Protein AF-A0A7Y9EUE1-F1 (afdb_monomer_lite)

Structure (mmCIF, N/CA/C/O backbone):
data_AF-A0A7Y9EUE1-F1
#
_entry.id   AF-A0A7Y9EUE1-F1
#
loop_
_atom_site.group_PDB
_atom_site.id
_atom_site.type_symbol
_atom_site.label_atom_id
_atom_site.label_alt_id
_atom_site.label_comp_id
_atom_site.label_asym_id
_atom_site.label_entity_id
_atom_site.label_seq_id
_atom_site.pdbx_PDB_ins_code
_atom_site.Cartn_x
_atom_site.Cartn_y
_atom_site.Cartn_z
_atom_site.occupancy
_atom_site.B_iso_or_equiv
_atom_site.auth_seq_id
_atom_site.auth_comp_id
_atom_site.auth_asym_id
_atom_site.auth_atom_id
_atom_site.pdbx_PDB_model_num
ATOM 1 N N . MET A 1 1 ? 6.019 11.851 -37.855 1.00 51.94 1 MET A N 1
ATOM 2 C CA . MET A 1 1 ? 7.344 12.191 -37.290 1.00 51.94 1 MET A CA 1
ATOM 3 C C . MET A 1 1 ? 7.277 12.154 -35.759 1.00 51.94 1 MET A C 1
ATOM 5 O O . MET A 1 1 ? 7.275 13.197 -35.130 1.00 51.94 1 MET A O 1
ATOM 9 N N . GLN A 1 2 ? 7.148 10.964 -35.155 1.00 59.03 2 GLN A N 1
ATOM 10 C CA . GLN A 1 2 ? 7.169 10.783 -33.685 1.00 59.03 2 GLN A CA 1
ATOM 11 C C . GLN A 1 2 ? 8.219 9.747 -33.232 1.00 59.03 2 GLN A C 1
ATOM 13 O O . GLN A 1 2 ? 8.707 9.819 -32.112 1.00 59.03 2 GLN A O 1
ATOM 18 N N . THR A 1 3 ? 8.659 8.847 -34.119 1.00 57.12 3 THR A N 1
ATOM 19 C CA . THR A 1 3 ? 9.602 7.760 -33.793 1.00 57.12 3 THR A CA 1
ATOM 20 C C . THR A 1 3 ? 11.042 8.229 -33.530 1.00 57.12 3 THR A C 1
ATOM 22 O O . THR A 1 3 ? 11.729 7.649 -32.698 1.00 57.12 3 THR A O 1
ATOM 25 N N . ILE A 1 4 ? 11.503 9.306 -34.184 1.00 66.88 4 ILE A N 1
ATOM 26 C CA . ILE A 1 4 ? 12.887 9.811 -34.050 1.00 66.88 4 ILE A CA 1
ATOM 27 C C . ILE A 1 4 ? 13.189 10.364 -32.651 1.00 66.88 4 ILE A C 1
ATOM 29 O O . ILE A 1 4 ? 14.313 10.228 -32.181 1.00 66.88 4 ILE A O 1
ATOM 33 N N . GLY A 1 5 ? 12.202 10.946 -31.962 1.00 78.25 5 GLY A N 1
ATOM 34 C CA . GLY A 1 5 ? 12.423 11.545 -30.642 1.00 78.25 5 GLY A CA 1
ATOM 35 C C . GLY A 1 5 ? 12.758 10.512 -29.564 1.00 78.25 5 GLY A C 1
ATOM 36 O O . GLY A 1 5 ? 13.665 10.731 -28.769 1.00 78.25 5 GLY A O 1
ATOM 37 N N . LEU A 1 6 ? 12.069 9.365 -29.564 1.00 85.62 6 LEU A N 1
ATOM 38 C CA . LEU A 1 6 ? 12.294 8.310 -28.573 1.00 85.62 6 LEU A CA 1
ATOM 39 C C . LEU A 1 6 ? 13.625 7.581 -28.817 1.00 85.62 6 LEU A C 1
ATOM 41 O O . LEU A 1 6 ? 14.360 7.326 -27.868 1.00 85.62 6 LEU A O 1
ATOM 45 N N . VAL A 1 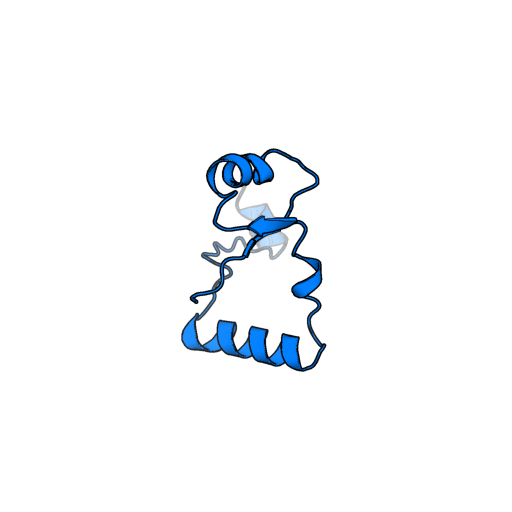7 ? 13.948 7.307 -30.088 1.00 84.56 7 VAL A N 1
ATOM 46 C CA . VAL A 1 7 ? 15.201 6.649 -30.495 1.00 84.56 7 VAL A CA 1
ATOM 47 C C . VAL A 1 7 ? 16.408 7.561 -30.264 1.00 84.56 7 VAL A C 1
ATOM 49 O O . VAL A 1 7 ? 17.382 7.128 -29.664 1.00 84.56 7 VAL A O 1
ATOM 52 N N . GLY A 1 8 ? 16.342 8.830 -30.678 1.00 91.75 8 GLY A N 1
ATOM 53 C CA . GLY A 1 8 ? 17.451 9.776 -30.511 1.00 91.75 8 GLY A CA 1
ATOM 54 C C . GLY A 1 8 ? 17.724 10.177 -29.057 1.00 91.75 8 GLY A C 1
ATOM 55 O O . GLY A 1 8 ? 18.840 10.569 -28.740 1.00 91.75 8 GLY A O 1
ATOM 56 N N . ALA A 1 9 ? 16.725 10.070 -28.175 1.00 92.44 9 ALA A N 1
ATOM 57 C CA . ALA A 1 9 ? 16.866 10.316 -26.737 1.00 92.44 9 ALA A CA 1
ATOM 58 C C . ALA A 1 9 ? 17.032 9.028 -25.908 1.00 92.44 9 ALA A C 1
ATOM 60 O O . ALA A 1 9 ? 16.998 9.098 -24.676 1.00 92.44 9 ALA A O 1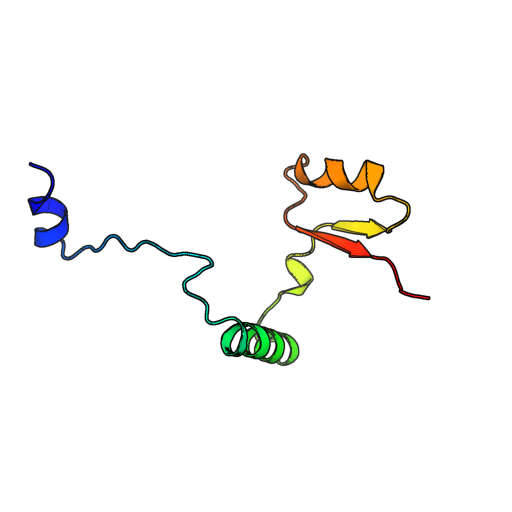
ATOM 61 N N . GLU A 1 10 ? 17.138 7.869 -26.572 1.00 90.69 10 GLU A N 1
ATOM 62 C CA . GLU A 1 10 ? 17.283 6.544 -25.953 1.00 90.69 10 GLU A CA 1
ATOM 63 C C . GLU A 1 10 ? 16.225 6.256 -24.870 1.00 90.69 10 GLU A C 1
ATOM 65 O O . GLU A 1 10 ? 16.493 5.674 -23.818 1.00 90.69 10 GLU A O 1
ATOM 70 N N . LYS A 1 11 ? 14.988 6.703 -25.100 1.00 92.19 11 LYS A N 1
ATOM 71 C CA . LYS A 1 11 ? 13.866 6.473 -24.183 1.00 92.19 11 LYS A CA 1
ATOM 72 C C . LYS A 1 11 ? 13.126 5.186 -24.548 1.00 92.19 11 LYS A C 1
ATOM 74 O O . LYS A 1 11 ? 13.144 4.726 -25.686 1.00 92.19 11 LYS A O 1
ATOM 79 N N . CYS A 1 12 ? 12.438 4.605 -23.570 1.00 90.50 12 CYS A N 1
ATOM 80 C CA . CYS A 1 12 ? 11.626 3.404 -23.743 1.00 90.50 12 CYS A CA 1
ATOM 81 C C . CYS A 1 12 ? 10.245 3.626 -23.123 1.00 90.50 12 CYS A C 1
ATOM 83 O O . CYS A 1 12 ? 10.135 4.213 -22.047 1.00 90.50 12 CYS A O 1
ATOM 85 N N . ILE A 1 13 ? 9.204 3.139 -23.797 1.00 92.50 13 ILE A N 1
ATOM 86 C CA . ILE A 1 13 ? 7.865 2.994 -23.224 1.00 92.50 13 ILE A CA 1
ATOM 87 C C . ILE A 1 13 ? 7.708 1.526 -22.840 1.00 92.50 13 ILE A C 1
ATOM 89 O O . ILE A 1 13 ? 7.893 0.644 -23.679 1.00 92.50 13 ILE A O 1
ATOM 93 N N . ARG A 1 14 ? 7.366 1.266 -21.578 1.00 92.38 14 ARG A N 1
ATOM 94 C CA . ARG A 1 14 ? 7.133 -0.082 -21.058 1.00 92.38 14 ARG A CA 1
ATOM 95 C C . ARG A 1 14 ? 5.736 -0.164 -20.469 1.00 92.38 14 ARG A C 1
ATOM 97 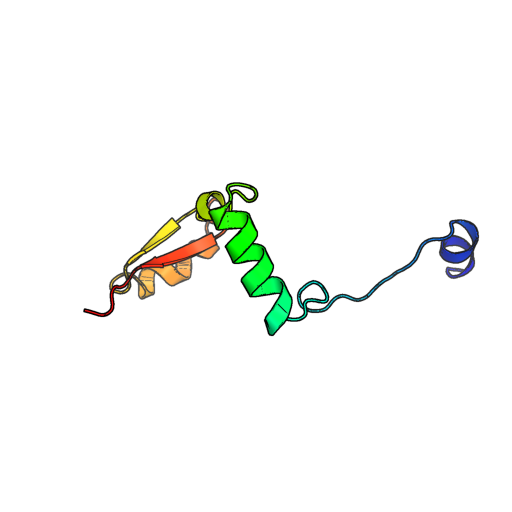O O . ARG A 1 14 ? 5.418 0.575 -19.543 1.00 92.38 14 ARG A O 1
ATOM 104 N N . GLY A 1 15 ? 4.930 -1.073 -21.005 1.00 95.31 15 GLY A N 1
ATOM 105 C CA . GLY A 1 15 ? 3.704 -1.490 -20.338 1.00 95.31 15 GLY A CA 1
ATOM 106 C C . GLY A 1 15 ? 4.052 -2.275 -19.078 1.00 95.31 15 GLY A C 1
ATOM 107 O O . GLY A 1 15 ? 4.972 -3.093 -19.097 1.00 95.31 15 GLY A O 1
ATOM 108 N N . VAL A 1 16 ? 3.332 -2.009 -17.997 1.00 94.81 16 VAL A N 1
ATOM 109 C CA . VAL A 1 16 ? 3.427 -2.766 -16.750 1.00 94.81 16 VAL A CA 1
ATOM 110 C C . VAL A 1 16 ? 2.029 -3.208 -16.365 1.00 94.81 16 VAL A C 1
ATOM 112 O O . VAL A 1 16 ? 1.081 -2.435 -16.483 1.00 94.81 16 VAL A O 1
ATOM 115 N N . ASP A 1 17 ? 1.923 -4.446 -15.909 1.00 94.88 17 ASP A N 1
ATOM 116 C CA . ASP A 1 17 ? 0.719 -4.967 -15.283 1.00 94.88 17 ASP A CA 1
ATOM 117 C C . ASP A 1 17 ? 1.077 -5.356 -13.854 1.00 94.88 17 ASP A C 1
ATOM 119 O O . ASP A 1 17 ? 2.092 -6.021 -13.646 1.00 94.88 17 ASP A O 1
ATOM 123 N N . ILE A 1 18 ? 0.323 -4.834 -12.884 1.00 94.06 18 ILE A N 1
ATOM 124 C CA . ILE A 1 18 ? 0.561 -5.006 -11.439 1.00 94.06 18 ILE A CA 1
ATOM 125 C C . ILE A 1 18 ? 2.062 -4.890 -11.080 1.00 94.06 18 ILE A C 1
ATOM 127 O O . ILE A 1 18 ? 2.645 -5.752 -10.436 1.00 94.06 18 ILE A O 1
ATOM 131 N N . GLY A 1 19 ? 2.742 -3.848 -11.574 1.00 93.00 19 GLY A N 1
ATOM 132 C CA . GLY A 1 19 ? 4.165 -3.616 -11.282 1.00 93.00 19 GLY A CA 1
ATOM 133 C C . GLY A 1 19 ? 5.157 -4.620 -11.895 1.00 93.00 19 GLY A C 1
ATOM 134 O O . GLY A 1 19 ? 6.324 -4.600 -11.512 1.00 93.00 19 GLY A O 1
ATOM 135 N N . SER A 1 20 ? 4.731 -5.464 -12.845 1.00 95.31 20 SER A N 1
ATOM 136 C CA . SER A 1 20 ? 5.509 -6.603 -13.368 1.00 95.31 20 SER A CA 1
ATOM 137 C C . SER A 1 20 ? 5.902 -7.613 -12.280 1.00 95.31 20 SER A C 1
ATOM 139 O O . SER A 1 20 ? 6.967 -8.224 -12.348 1.00 95.31 20 SER A O 1
ATOM 141 N N . THR A 1 21 ? 5.042 -7.766 -11.273 1.00 96.19 21 THR A N 1
ATOM 142 C CA . THR A 1 21 ? 5.269 -8.608 -10.099 1.00 96.19 21 THR A CA 1
ATOM 143 C C . THR A 1 21 ? 5.105 -10.101 -10.398 1.00 96.19 21 THR A C 1
ATOM 145 O O . THR A 1 21 ? 4.191 -10.506 -11.111 1.00 96.19 21 THR A O 1
ATOM 148 N N . THR A 1 22 ? 5.962 -10.926 -9.790 1.00 97.25 22 THR A N 1
ATOM 149 C CA . THR A 1 22 ? 5.751 -12.370 -9.599 1.00 97.25 22 THR A CA 1
ATOM 150 C C . THR A 1 22 ? 5.184 -12.595 -8.190 1.00 97.25 22 THR A C 1
ATOM 152 O O . THR A 1 22 ? 5.950 -12.541 -7.223 1.00 97.25 22 THR A O 1
ATOM 155 N N . PRO A 1 23 ? 3.862 -12.806 -8.024 1.00 96.62 23 PRO A N 1
ATOM 156 C CA . PRO A 1 23 ? 3.209 -12.756 -6.713 1.00 96.62 23 PRO A CA 1
ATOM 157 C C . PRO A 1 23 ? 3.796 -13.715 -5.674 1.00 96.62 23 PRO A C 1
ATOM 159 O O . PRO A 1 23 ? 3.983 -13.327 -4.522 1.00 96.62 23 PRO A O 1
ATOM 162 N N . GLU A 1 24 ? 4.140 -14.940 -6.077 1.00 97.56 24 GLU A N 1
ATOM 163 C CA . GLU A 1 24 ? 4.658 -15.988 -5.190 1.00 97.56 24 GLU A CA 1
ATOM 164 C C . GLU A 1 24 ? 6.039 -15.649 -4.615 1.00 97.56 24 GLU A C 1
ATOM 166 O O . GLU A 1 24 ? 6.426 -16.186 -3.579 1.00 97.56 24 GLU A O 1
ATOM 171 N N . HIS A 1 25 ? 6.783 -14.765 -5.280 1.00 96.50 25 HIS A N 1
ATOM 172 C CA . HIS A 1 25 ? 8.120 -14.346 -4.875 1.00 96.50 25 HIS A CA 1
ATOM 173 C C . HIS A 1 25 ? 8.113 -12.959 -4.221 1.00 96.50 25 HIS A C 1
ATOM 175 O O . HIS A 1 25 ? 8.658 -12.770 -3.130 1.00 96.50 25 HIS A O 1
ATOM 181 N N . ASP A 1 26 ? 7.483 -11.982 -4.870 1.00 97.69 26 ASP A N 1
ATOM 182 C CA . ASP A 1 26 ? 7.630 -10.579 -4.493 1.00 97.69 26 ASP A CA 1
ATOM 183 C C . ASP A 1 26 ? 6.778 -10.214 -3.273 1.00 97.69 26 ASP A C 1
ATOM 185 O O . ASP A 1 26 ? 7.235 -9.451 -2.423 1.00 97.69 26 ASP A O 1
ATOM 189 N N . ILE A 1 27 ? 5.574 -10.786 -3.125 1.00 96.81 27 ILE A N 1
ATOM 190 C CA . ILE A 1 27 ? 4.718 -10.507 -1.960 1.00 96.81 27 ILE A CA 1
ATOM 191 C C . ILE A 1 27 ? 5.396 -10.979 -0.659 1.00 96.81 27 ILE A C 1
ATOM 193 O O . ILE A 1 27 ? 5.511 -10.163 0.265 1.00 96.81 27 ILE A O 1
ATOM 197 N N . PRO A 1 28 ? 5.919 -12.223 -0.558 1.00 97.75 28 PRO A N 1
ATOM 198 C CA . PRO A 1 28 ? 6.683 -12.643 0.617 1.00 97.75 28 PRO A CA 1
ATOM 199 C C . PRO A 1 28 ? 7.925 -11.784 0.873 1.00 97.75 28 PRO A C 1
ATOM 201 O O . PRO A 1 28 ? 8.213 -11.453 2.024 1.00 97.75 28 PRO A O 1
ATOM 204 N N . LEU A 1 29 ? 8.641 -11.378 -0.183 1.00 97.19 29 LEU A N 1
ATOM 205 C CA . LEU A 1 29 ? 9.795 -10.488 -0.063 1.00 97.19 29 LEU A CA 1
ATOM 206 C C . LEU A 1 29 ? 9.402 -9.139 0.558 1.00 97.19 29 LEU A C 1
ATOM 208 O O . LEU A 1 29 ? 10.076 -8.667 1.474 1.00 97.19 29 LEU A O 1
ATOM 212 N N . TYR A 1 30 ? 8.309 -8.520 0.109 1.00 96.50 30 TYR A N 1
ATOM 213 C CA . TYR A 1 30 ? 7.840 -7.249 0.665 1.00 96.50 30 TYR A CA 1
ATOM 214 C C . TYR A 1 30 ? 7.397 -7.376 2.124 1.00 96.50 30 TYR A C 1
ATOM 216 O O . TYR A 1 30 ? 7.733 -6.508 2.933 1.00 96.50 30 TYR A O 1
ATOM 224 N N . ALA A 1 31 ? 6.712 -8.465 2.484 1.00 97.19 31 ALA A N 1
ATOM 225 C CA . ALA A 1 31 ? 6.349 -8.750 3.870 1.00 97.19 31 ALA A CA 1
ATOM 226 C C . ALA A 1 31 ? 7.595 -8.914 4.757 1.00 97.19 31 ALA A C 1
ATOM 228 O O . ALA A 1 31 ? 7.671 -8.327 5.837 1.00 97.19 31 ALA A O 1
ATOM 229 N N . TYR A 1 32 ? 8.610 -9.640 4.277 1.00 97.94 32 TYR A N 1
ATOM 230 C CA . TYR A 1 32 ? 9.885 -9.789 4.977 1.00 97.94 32 TYR A CA 1
ATOM 231 C C . TYR A 1 32 ? 10.577 -8.436 5.198 1.00 97.94 32 TYR A C 1
ATOM 233 O O . TYR A 1 32 ? 10.978 -8.117 6.316 1.00 97.94 32 TYR A O 1
ATOM 241 N N . LEU A 1 33 ? 10.658 -7.596 4.162 1.00 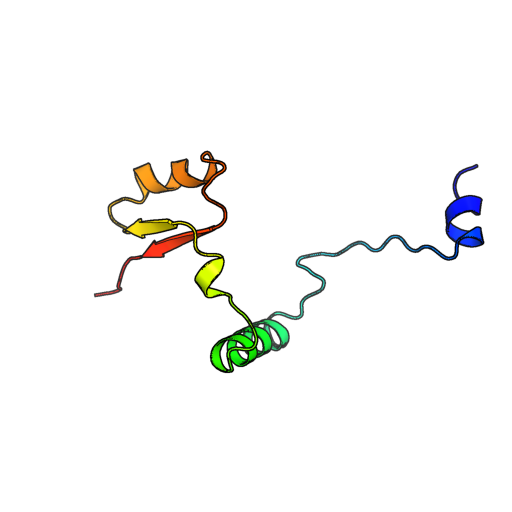98.12 33 LEU A N 1
ATOM 242 C CA . LEU A 1 33 ? 11.251 -6.257 4.257 1.00 98.12 33 LEU A CA 1
ATOM 243 C C . LEU A 1 33 ? 10.486 -5.342 5.226 1.00 98.12 33 LEU A C 1
ATOM 245 O O . LEU A 1 33 ? 11.107 -4.561 5.948 1.00 98.12 33 LEU A O 1
ATOM 249 N N . TYR A 1 34 ? 9.158 -5.454 5.274 1.00 97.94 34 TYR A N 1
ATOM 250 C CA . TYR A 1 34 ? 8.325 -4.748 6.245 1.00 97.94 34 TYR A CA 1
ATOM 251 C C . TYR A 1 34 ? 8.638 -5.169 7.686 1.00 97.94 34 TYR A C 1
ATOM 253 O O . TYR A 1 34 ? 8.912 -4.307 8.517 1.00 97.94 34 TYR A O 1
ATOM 261 N N . VAL A 1 35 ? 8.688 -6.474 7.972 1.00 97.12 35 VAL A N 1
ATOM 262 C CA . VAL A 1 35 ? 9.016 -6.995 9.314 1.00 97.12 35 VAL A CA 1
ATOM 263 C C . VAL A 1 35 ? 10.422 -6.576 9.760 1.00 97.12 35 VAL A C 1
ATOM 265 O O . VAL A 1 35 ? 10.644 -6.309 10.938 1.00 97.12 35 VAL A O 1
ATOM 268 N N . GLN A 1 36 ? 11.368 -6.439 8.827 1.00 98.06 36 GLN A N 1
ATO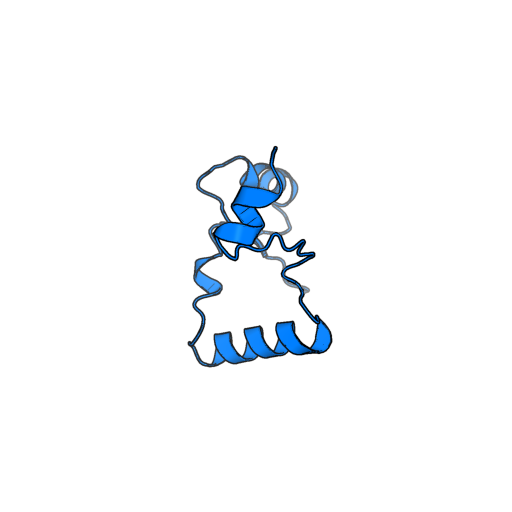M 269 C CA . GLN A 1 36 ? 12.704 -5.896 9.101 1.00 98.06 36 GLN A CA 1
ATOM 270 C C . GLN A 1 36 ? 12.733 -4.373 9.351 1.00 98.06 36 GLN A C 1
ATOM 272 O O . GLN A 1 36 ? 13.810 -3.812 9.548 1.00 98.06 36 GLN A O 1
ATOM 277 N N . GLY A 1 37 ? 11.595 -3.679 9.279 1.00 97.19 37 GLY A N 1
ATOM 278 C CA . GLY A 1 37 ? 11.512 -2.221 9.397 1.00 97.19 37 GLY A CA 1
ATOM 279 C C . GLY A 1 37 ? 12.058 -1.463 8.183 1.00 97.19 37 GLY A C 1
ATOM 280 O O . GLY A 1 37 ? 12.260 -0.253 8.250 1.00 97.19 37 GLY A O 1
ATOM 281 N N . ARG A 1 38 ? 12.313 -2.150 7.060 1.00 98.00 38 ARG A N 1
ATOM 282 C CA . ARG A 1 38 ? 12.838 -1.529 5.831 1.00 98.00 38 ARG A CA 1
ATOM 283 C C . ARG A 1 38 ? 11.747 -0.856 5.006 1.00 98.00 38 ARG A C 1
ATOM 285 O O . ARG A 1 38 ? 12.061 0.027 4.213 1.00 98.00 38 ARG A O 1
ATOM 292 N N . PHE A 1 39 ? 10.488 -1.246 5.207 1.00 97.38 39 PHE A N 1
ATOM 293 C CA . PHE A 1 39 ? 9.315 -0.590 4.633 1.00 97.38 39 PHE A CA 1
ATOM 294 C C . PHE A 1 39 ? 8.360 -0.110 5.723 1.00 97.38 39 PHE A C 1
ATOM 296 O O . PHE A 1 39 ? 8.113 -0.814 6.695 1.00 97.38 39 PHE A O 1
ATOM 303 N N . ARG A 1 40 ? 7.778 1.077 5.528 1.00 95.06 40 ARG A N 1
ATOM 304 C CA . ARG A 1 40 ? 6.796 1.702 6.431 1.00 95.06 40 ARG A CA 1
ATOM 305 C C . A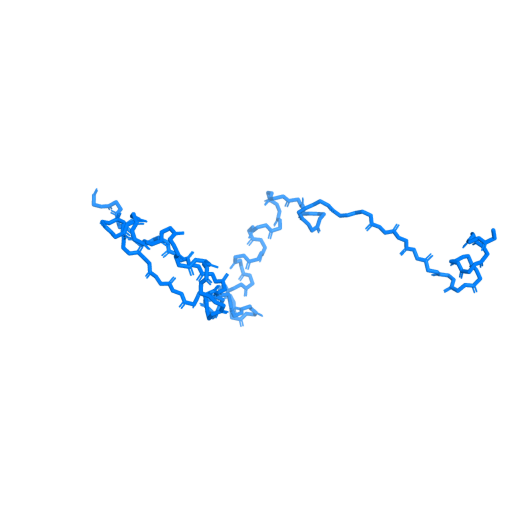RG A 1 40 ? 5.372 1.465 5.916 1.00 95.06 40 ARG A C 1
ATOM 307 O O . ARG A 1 40 ? 4.637 2.404 5.645 1.00 95.06 40 ARG A O 1
ATOM 314 N N . LEU A 1 41 ? 5.000 0.199 5.705 1.00 94.12 41 LEU A N 1
ATOM 315 C CA . LEU A 1 41 ? 3.716 -0.139 5.066 1.00 94.12 41 LEU A CA 1
ATOM 316 C C . LEU A 1 41 ? 2.503 0.231 5.925 1.00 94.12 41 LEU A C 1
ATOM 318 O O . LEU A 1 41 ? 1.470 0.600 5.377 1.00 94.12 41 LEU A O 1
ATOM 322 N N . HIS A 1 42 ? 2.635 0.174 7.253 1.00 93.81 42 HIS A N 1
ATOM 323 C CA . HIS A 1 42 ? 1.552 0.518 8.178 1.00 93.81 42 HIS A CA 1
ATOM 324 C C . HIS A 1 42 ? 1.072 1.969 8.013 1.00 93.81 42 HIS A C 1
ATOM 326 O O . HIS A 1 42 ? -0.107 2.251 8.160 1.00 93.81 42 HIS A O 1
ATOM 332 N N . GLU A 1 43 ? 1.956 2.882 7.610 1.00 94.56 43 GLU A N 1
ATOM 333 C CA . GLU A 1 43 ? 1.626 4.304 7.428 1.00 94.56 43 GLU A CA 1
ATOM 334 C C . GLU A 1 43 ? 0.820 4.591 6.167 1.00 94.56 43 GLU A C 1
ATOM 336 O O . GLU A 1 43 ? 0.304 5.692 5.997 1.00 94.56 43 GLU A O 1
ATOM 341 N N . LEU A 1 44 ? 0.707 3.610 5.271 1.00 94.81 44 LEU A N 1
ATOM 342 C CA . LEU A 1 44 ? -0.179 3.719 4.121 1.00 94.81 44 LEU A CA 1
ATOM 343 C C . LEU A 1 44 ? -1.650 3.619 4.538 1.00 94.81 44 LEU A C 1
ATOM 345 O O . LEU A 1 44 ? -2.511 4.040 3.770 1.00 94.81 44 LEU A O 1
ATOM 349 N N . ILE A 1 45 ? -1.938 3.044 5.711 1.00 94.69 45 ILE A N 1
ATOM 350 C CA . ILE A 1 45 ? -3.292 2.909 6.246 1.00 94.69 45 ILE A CA 1
ATOM 351 C C . ILE A 1 45 ? -3.738 4.281 6.750 1.00 94.69 45 ILE A C 1
ATOM 353 O O . ILE A 1 45 ? -3.244 4.782 7.755 1.00 94.69 45 ILE A O 1
ATOM 357 N N . SER A 1 46 ? -4.681 4.892 6.039 1.00 95.56 46 SER A N 1
ATOM 358 C CA . SER A 1 46 ? -5.272 6.183 6.408 1.00 95.56 46 SER A CA 1
ATOM 359 C C . SER A 1 46 ? -6.603 6.032 7.145 1.00 95.56 46 SER A C 1
ATOM 361 O O . SER A 1 46 ? -7.084 6.995 7.735 1.00 95.56 46 SER A O 1
ATOM 363 N N . LYS A 1 47 ? -7.233 4.851 7.072 1.00 94.44 47 LYS A N 1
ATOM 364 C CA . LYS A 1 47 ? -8.505 4.558 7.737 1.00 94.44 47 LYS A CA 1
ATOM 365 C C . LYS A 1 47 ? -8.643 3.068 8.045 1.00 94.44 47 LYS A C 1
ATOM 367 O O . LYS A 1 47 ? -8.310 2.228 7.212 1.00 94.44 47 LYS A O 1
ATOM 372 N N . GLU A 1 48 ? -9.186 2.756 9.210 1.00 94.12 48 GLU A N 1
ATOM 373 C CA . GLU A 1 48 ? -9.701 1.427 9.542 1.00 94.12 48 GLU A CA 1
ATOM 374 C C . GLU A 1 48 ? -11.231 1.489 9.527 1.00 94.12 48 GLU A C 1
ATOM 376 O O . GLU A 1 48 ? -11.812 2.505 9.912 1.00 94.12 48 GLU A O 1
ATOM 381 N N . ILE A 1 49 ? -11.872 0.450 9.000 1.00 93.62 49 ILE A N 1
ATOM 382 C CA . ILE A 1 49 ? -13.328 0.348 8.856 1.00 93.62 49 ILE A CA 1
ATOM 383 C C . ILE A 1 49 ? -13.739 -0.955 9.519 1.00 93.62 49 ILE A C 1
ATOM 385 O O . ILE A 1 49 ? -13.342 -2.015 9.035 1.00 93.62 49 ILE A O 1
ATOM 389 N N . ALA A 1 50 ? -14.523 -0.893 10.590 1.00 92.75 50 ALA A N 1
ATOM 390 C CA . ALA A 1 50 ? -15.019 -2.113 11.203 1.00 92.75 50 ALA A CA 1
ATOM 391 C C . ALA A 1 50 ? -15.975 -2.849 10.241 1.00 92.75 50 ALA A C 1
ATOM 393 O O . ALA A 1 50 ? -16.658 -2.227 9.426 1.00 92.75 50 ALA A O 1
ATOM 394 N N . LEU A 1 51 ? -16.003 -4.183 10.279 1.00 92.81 51 LEU A N 1
ATOM 395 C CA . LEU A 1 51 ? -16.812 -4.981 9.348 1.00 92.81 51 LEU A CA 1
ATOM 396 C C . LEU A 1 51 ? -18.319 -4.673 9.450 1.00 92.81 51 LEU A C 1
ATOM 398 O O . LEU A 1 51 ? -19.023 -4.731 8.446 1.00 92.81 51 LEU A O 1
ATOM 402 N N . ASP A 1 52 ? -18.809 -4.319 10.636 1.00 93.06 52 ASP A N 1
ATOM 403 C CA . ASP A 1 52 ? -20.185 -3.868 10.882 1.00 93.06 52 ASP A CA 1
ATOM 404 C C . ASP A 1 52 ? -20.471 -2.449 10.357 1.00 93.06 52 ASP A C 1
ATOM 406 O O . ASP A 1 52 ? -21.629 -2.074 10.180 1.00 93.06 52 ASP A O 1
ATOM 410 N N . GLU A 1 53 ? -19.431 -1.684 10.031 1.00 92.88 53 GLU A N 1
ATOM 411 C CA . GLU A 1 53 ? -19.511 -0.358 9.415 1.00 92.88 53 GLU A CA 1
ATOM 412 C C . GLU A 1 53 ? -19.308 -0.395 7.891 1.00 92.88 53 GLU A C 1
ATOM 414 O O . GLU A 1 53 ? -19.202 0.661 7.262 1.00 92.88 53 GLU A O 1
ATOM 419 N N . ILE A 1 54 ? -19.246 -1.582 7.270 1.00 91.25 54 ILE A N 1
ATOM 420 C CA . ILE A 1 54 ? -18.833 -1.737 5.865 1.00 91.25 54 ILE A CA 1
ATOM 421 C C . ILE A 1 54 ? -19.661 -0.898 4.887 1.00 91.25 54 ILE A C 1
ATOM 423 O O . ILE A 1 54 ? -19.091 -0.290 3.981 1.00 91.25 54 ILE A O 1
ATOM 427 N N . ASP A 1 55 ? -20.973 -0.801 5.108 1.00 90.88 55 ASP A N 1
ATOM 428 C CA . ASP A 1 55 ? -21.883 -0.056 4.236 1.00 90.88 55 ASP A CA 1
ATOM 429 C C . ASP A 1 55 ? -21.495 1.427 4.164 1.00 90.88 55 ASP A C 1
ATOM 431 O O . ASP A 1 55 ? -21.369 1.989 3.078 1.00 90.88 55 ASP A O 1
ATOM 435 N N . ALA A 1 56 ? -21.227 2.053 5.314 1.00 87.00 56 ALA A N 1
ATOM 436 C CA . ALA A 1 56 ? -20.734 3.431 5.374 1.00 87.00 56 ALA A CA 1
ATOM 437 C C . ALA A 1 56 ? -19.246 3.529 4.985 1.00 87.00 56 ALA A C 1
ATOM 439 O O . ALA A 1 56 ? -18.773 4.553 4.487 1.00 87.00 56 ALA A O 1
ATOM 440 N N . GLY A 1 57 ? -18.486 2.460 5.212 1.00 88.62 57 GLY A N 1
ATOM 441 C CA . GLY A 1 57 ? -17.071 2.360 4.896 1.00 88.62 57 GLY A CA 1
ATOM 442 C C . GLY A 1 57 ? -16.763 2.373 3.399 1.00 88.62 57 GLY A C 1
ATOM 443 O O . GLY A 1 57 ? -15.734 2.922 2.998 1.00 88.62 57 GLY A O 1
ATOM 444 N N . CYS A 1 58 ? -17.656 1.838 2.564 1.00 89.44 58 CYS A N 1
ATOM 445 C CA . CYS A 1 58 ? -17.513 1.851 1.107 1.00 89.44 58 CYS A CA 1
ATOM 446 C C . CYS A 1 58 ? -17.454 3.264 0.509 1.00 89.44 58 CYS A C 1
ATOM 448 O O . CYS A 1 58 ? -16.853 3.439 -0.552 1.00 89.44 58 CYS A O 1
ATOM 450 N N . ASP A 1 59 ? -17.991 4.274 1.199 1.00 92.75 59 ASP A N 1
ATOM 451 C CA . ASP A 1 59 ? -17.919 5.670 0.761 1.00 92.75 59 ASP A CA 1
ATOM 452 C C . ASP A 1 59 ? -16.578 6.336 1.093 1.00 92.75 59 ASP A C 1
ATOM 454 O O . ASP A 1 59 ? -16.239 7.362 0.500 1.00 92.75 59 ASP A O 1
ATOM 458 N N . ALA A 1 60 ? -15.774 5.749 1.986 1.00 89.81 60 ALA A N 1
ATOM 459 C CA . ALA A 1 60 ? -14.518 6.332 2.451 1.00 89.81 60 ALA A CA 1
ATOM 460 C C . ALA A 1 60 ? -13.528 6.730 1.335 1.00 89.81 60 ALA A C 1
ATOM 462 O O . ALA A 1 60 ? -12.923 7.789 1.473 1.00 89.81 60 ALA A O 1
ATOM 463 N N . PRO A 1 61 ? -13.357 5.976 0.228 1.00 89.69 61 PRO A N 1
ATOM 464 C CA . PRO A 1 61 ? -12.448 6.361 -0.855 1.00 89.69 61 PRO A CA 1
ATOM 465 C C . PRO A 1 61 ? -12.830 7.649 -1.604 1.00 89.69 61 PRO A C 1
ATOM 467 O O . PRO A 1 61 ? -12.023 8.148 -2.385 1.00 89.69 61 PRO A O 1
ATOM 470 N N . HIS A 1 62 ? -14.040 8.188 -1.405 1.00 92.44 62 HIS A N 1
ATOM 471 C CA . HIS A 1 62 ? -14.422 9.492 -1.960 1.00 92.44 62 HIS A CA 1
ATOM 472 C C . HIS A 1 62 ? -13.789 10.664 -1.198 1.00 92.44 62 HIS A C 1
ATOM 474 O O . HIS A 1 62 ? -13.716 11.771 -1.734 1.00 92.44 62 HIS A O 1
ATOM 480 N N . ASP A 1 63 ? -13.332 10.438 0.034 1.00 93.62 63 ASP A N 1
ATOM 481 C CA . ASP A 1 63 ? -12.581 11.425 0.797 1.00 93.62 63 ASP A CA 1
ATOM 482 C C . ASP A 1 63 ? -11.118 11.445 0.312 1.00 93.62 63 ASP A C 1
ATOM 484 O O . ASP A 1 63 ? -10.423 10.434 0.430 1.00 93.62 63 ASP A O 1
ATOM 488 N N . PRO A 1 64 ? -10.599 12.578 -0.201 1.00 92.94 64 PRO A N 1
ATOM 489 C CA . PRO A 1 64 ? -9.207 12.682 -0.640 1.00 92.94 64 PRO A CA 1
ATOM 490 C C . PRO A 1 64 ? -8.182 12.483 0.489 1.00 92.94 64 PRO A C 1
ATOM 492 O O . PRO A 1 64 ? -7.005 12.265 0.201 1.00 92.94 64 PRO A O 1
ATOM 495 N N . ALA A 1 65 ? -8.591 12.559 1.761 1.00 92.69 65 ALA A N 1
ATOM 496 C CA . ALA A 1 65 ? -7.743 12.212 2.898 1.00 92.69 65 ALA A CA 1
ATOM 497 C C . ALA A 1 65 ? -7.576 10.689 3.075 1.00 92.69 65 ALA A C 1
ATOM 499 O O . ALA A 1 65 ? -6.646 10.245 3.753 1.00 92.69 65 ALA A O 1
ATOM 500 N N . VAL A 1 66 ? -8.436 9.875 2.453 1.00 94.69 66 VAL A N 1
ATOM 501 C CA . VAL A 1 66 ? -8.382 8.413 2.521 1.00 94.69 66 VAL A CA 1
ATOM 502 C C . VAL A 1 66 ? -7.592 7.870 1.330 1.00 94.69 66 VAL A C 1
ATOM 504 O O . VAL A 1 66 ? -8.071 7.799 0.204 1.00 94.69 66 VAL A O 1
ATOM 507 N N . THR A 1 67 ? -6.360 7.436 1.589 1.00 92.31 67 THR A N 1
ATOM 508 C CA . THR A 1 67 ? -5.496 6.782 0.593 1.00 92.31 67 THR A CA 1
ATOM 509 C C . THR A 1 67 ? -5.649 5.260 0.612 1.00 92.31 67 THR A C 1
ATOM 511 O O . THR A 1 67 ? -5.759 4.624 -0.438 1.00 92.31 67 THR A O 1
ATOM 514 N N . ARG A 1 68 ? -5.663 4.649 1.803 1.00 94.00 68 ARG A N 1
ATOM 515 C CA . ARG A 1 68 ? -5.901 3.212 1.977 1.00 94.00 68 ARG A CA 1
ATOM 516 C C . ARG A 1 68 ? -6.792 2.979 3.188 1.00 94.00 68 ARG A C 1
ATOM 518 O O . ARG A 1 68 ? -6.459 3.400 4.295 1.00 94.00 68 ARG A O 1
ATOM 525 N N . ALA A 1 69 ? -7.895 2.276 2.967 1.00 94.06 69 ALA A N 1
ATOM 526 C CA . ALA A 1 69 ? -8.736 1.768 4.036 1.00 94.06 69 ALA A CA 1
ATOM 527 C C . ALA A 1 69 ? -8.468 0.273 4.258 1.00 94.06 69 ALA A C 1
ATOM 529 O O . ALA A 1 69 ? -8.318 -0.473 3.287 1.00 94.06 69 ALA A O 1
ATOM 530 N N . VAL A 1 70 ? -8.401 -0.156 5.516 1.00 94.25 70 VAL A N 1
ATOM 531 C CA . VAL A 1 70 ? -8.335 -1.571 5.905 1.00 94.25 70 VAL A CA 1
ATOM 532 C C . VAL A 1 70 ? -9.627 -1.933 6.621 1.00 94.25 70 VAL A C 1
ATOM 534 O O . VAL A 1 70 ? -10.026 -1.248 7.558 1.00 94.25 70 VAL A O 1
ATOM 537 N N . ILE A 1 71 ? -10.278 -3.002 6.170 1.00 93.50 71 ILE A N 1
ATOM 538 C CA . ILE A 1 71 ? -11.456 -3.538 6.849 1.00 93.50 71 ILE A CA 1
ATOM 539 C C . ILE A 1 71 ? -10.966 -4.360 8.040 1.00 93.50 71 ILE A C 1
ATOM 541 O O . ILE A 1 71 ? -10.187 -5.300 7.869 1.00 93.50 71 ILE A O 1
ATOM 545 N N . THR A 1 72 ? -11.400 -3.988 9.237 1.00 92.06 72 THR A N 1
ATOM 546 C CA . THR A 1 72 ? -11.082 -4.655 10.492 1.00 92.06 72 THR A CA 1
ATOM 547 C C . THR A 1 72 ? -12.296 -5.460 10.935 1.00 92.06 72 THR A C 1
ATOM 549 O O . THR A 1 72 ? -13.389 -4.962 11.172 1.00 92.06 72 THR A O 1
ATOM 552 N N . GLY A 1 73 ? -12.122 -6.766 11.000 1.00 81.00 73 GLY A N 1
ATOM 553 C CA . GLY A 1 73 ? -13.153 -7.689 11.437 1.00 81.00 73 GLY A CA 1
ATOM 554 C C . GLY A 1 73 ? -12.430 -8.961 11.785 1.00 81.00 73 GLY A C 1
ATOM 555 O O . GLY A 1 73 ? -11.920 -9.644 10.897 1.00 81.00 73 GLY A O 1
ATOM 556 N N . GLY A 1 74 ? -12.269 -9.213 13.079 1.00 59.84 74 GLY A N 1
ATOM 557 C CA . GLY A 1 74 ? -11.791 -10.512 13.512 1.00 59.84 74 GLY A CA 1
ATOM 558 C C . GLY A 1 74 ? -12.766 -11.566 13.005 1.00 59.84 74 GLY A C 1
ATOM 559 O O . GLY A 1 74 ? -13.973 -11.381 13.105 1.00 59.84 74 GLY A O 1
ATOM 560 N N . LEU A 1 75 ? -12.228 -12.654 12.456 1.00 56.59 75 LEU A N 1
ATOM 561 C CA . LEU A 1 75 ? -12.836 -13.944 12.729 1.00 56.59 75 LEU A CA 1
ATOM 562 C C . LEU A 1 75 ? -12.714 -14.145 14.242 1.00 56.59 75 LEU A C 1
ATOM 564 O O . LEU A 1 75 ? -11.640 -14.509 14.726 1.00 56.59 75 LEU A O 1
ATOM 568 N N . ASP A 1 76 ? -13.755 -13.824 14.992 1.00 55.34 76 ASP A N 1
ATOM 569 C CA . ASP A 1 76 ? -14.133 -14.696 16.098 1.00 55.34 76 ASP A CA 1
ATOM 570 C C . ASP A 1 76 ? -14.544 -16.084 15.571 1.00 55.34 76 ASP A C 1
ATOM 572 O O . ASP A 1 76 ? -15.148 -16.179 14.474 1.00 55.34 76 ASP A O 1
#

Sequence (76 aa):
MQTIGLVGAEKCIRGVDIGSTTPEHDIPLYAYLYVQGRFRLHELISKEIALDEIDAGCDAPHDPAVTRAVITGGLD

Organism: NCBI:txid640634

Foldseek 3Di:
DPVCVCVVVVHDDDDDDPNVDPCVPVVVVVVVCVVVVNDPVVVQAQEEAEPVRVVVVVCQVVDPSGRDYHYDYDPD

Radius of gyration: 19.62 Å; chains: 1; bounding box: 39×29×53 Å

Secondary structure (DSSP, 8-state):
--HHHHHHTT------SGGG--HHHHHHHHHHHHHTTS--GGGG--EEEEGGGHHHHTTGGGSTT-S-EEEE----

pLDDT: mean 90.23, std 10.93, range [51.94, 98.12]